Protein AF-A0A850TDN6-F1 (afdb_monomer_lite)

Structure (mmCIF, N/CA/C/O backbone):
data_AF-A0A850TDN6-F1
#
_entry.id   AF-A0A850TDN6-F1
#
loop_
_atom_site.group_PDB
_atom_site.id
_atom_site.type_symbol
_atom_site.label_atom_id
_atom_site.label_alt_id
_atom_site.label_comp_id
_atom_site.label_asym_id
_atom_site.label_entity_id
_atom_site.label_seq_id
_atom_site.pdbx_PDB_ins_code
_atom_site.Cartn_x
_atom_site.Cartn_y
_atom_site.Cartn_z
_atom_site.occupancy
_atom_site.B_iso_or_equiv
_atom_site.auth_seq_id
_atom_site.auth_comp_id
_atom_site.auth_asym_id
_atom_site.auth_atom_id
_atom_site.pdbx_PDB_model_num
ATOM 1 N N . MET A 1 1 ? 2.107 -25.720 5.242 1.00 49.69 1 MET A N 1
ATOM 2 C CA . MET A 1 1 ? 1.958 -24.290 4.896 1.00 49.69 1 MET A CA 1
ATOM 3 C C . MET A 1 1 ? 2.847 -24.050 3.684 1.00 49.69 1 MET A C 1
ATOM 5 O O . MET A 1 1 ? 4.041 -24.287 3.821 1.00 49.69 1 MET A O 1
ATOM 9 N N . PRO A 1 2 ? 2.298 -23.789 2.484 1.00 56.81 2 PRO A N 1
ATOM 10 C CA . PRO A 1 2 ? 3.109 -23.714 1.269 1.00 56.81 2 PRO A CA 1
ATOM 11 C C . PRO A 1 2 ? 4.021 -22.477 1.311 1.00 56.81 2 PRO A C 1
ATOM 13 O O . PRO A 1 2 ? 3.680 -21.518 2.004 1.00 56.81 2 PRO A O 1
ATOM 16 N N . PRO A 1 3 ? 5.162 -22.474 0.602 1.00 56.53 3 PRO A N 1
ATOM 17 C CA . PRO A 1 3 ? 5.996 -21.286 0.477 1.00 56.53 3 PRO A CA 1
ATOM 18 C C . PRO A 1 3 ? 5.178 -20.210 -0.241 1.00 56.53 3 PRO A C 1
ATOM 20 O O . PRO A 1 3 ? 4.701 -20.415 -1.355 1.00 56.53 3 PRO A O 1
ATOM 23 N N . HIS A 1 4 ? 4.939 -19.088 0.430 1.00 59.75 4 HIS A N 1
ATOM 24 C CA . HIS A 1 4 ? 4.326 -17.935 -0.211 1.00 59.75 4 HIS A CA 1
ATOM 25 C C . HIS A 1 4 ? 5.365 -17.405 -1.198 1.00 59.75 4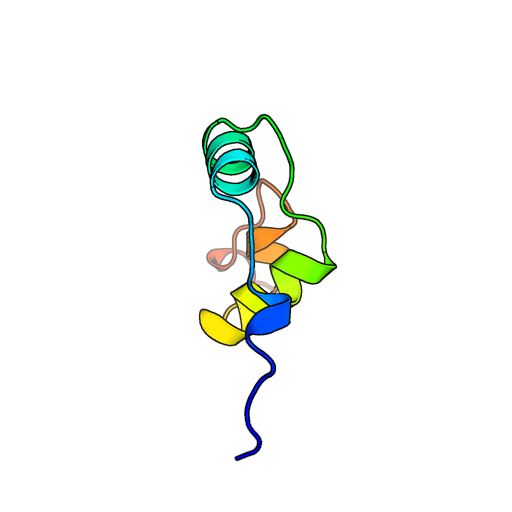 HIS A C 1
ATOM 27 O O . HIS A 1 4 ? 6.509 -17.219 -0.828 1.00 59.75 4 HIS A O 1
ATOM 33 N N . ASP A 1 5 ? 5.034 -17.226 -2.467 1.00 61.09 5 ASP A N 1
ATOM 34 C CA . ASP A 1 5 ? 5.999 -16.686 -3.419 1.00 61.09 5 ASP A CA 1
ATOM 35 C C . ASP A 1 5 ? 6.286 -15.205 -3.095 1.00 61.09 5 ASP A C 1
ATOM 37 O O . ASP A 1 5 ? 5.554 -14.303 -3.501 1.00 61.09 5 ASP A O 1
ATOM 41 N N . TRP A 1 6 ? 7.338 -14.945 -2.310 1.00 57.69 6 TRP A N 1
ATOM 42 C CA . TRP A 1 6 ? 7.782 -13.594 -1.943 1.00 57.69 6 TRP A CA 1
ATOM 43 C C . TRP A 1 6 ? 8.374 -12.820 -3.128 1.00 57.69 6 TRP A C 1
ATOM 45 O O . TRP A 1 6 ? 8.572 -11.612 -3.011 1.00 57.69 6 TRP A O 1
ATOM 55 N N . SER A 1 7 ? 8.585 -13.458 -4.285 1.00 61.09 7 SER A N 1
AT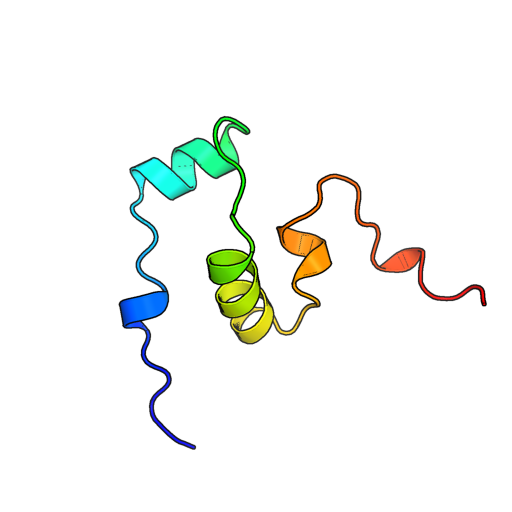OM 56 C CA . SER A 1 7 ? 8.926 -12.763 -5.537 1.00 61.09 7 SER A CA 1
ATOM 57 C C . SER A 1 7 ? 7.850 -11.738 -5.908 1.00 61.09 7 SER A C 1
ATOM 59 O O . SER A 1 7 ? 8.155 -10.652 -6.394 1.00 61.09 7 SER A O 1
ATOM 61 N N . SER A 1 8 ? 6.592 -12.034 -5.564 1.00 61.81 8 SER A N 1
ATOM 62 C CA . SER A 1 8 ? 5.440 -11.134 -5.703 1.00 61.81 8 SER A CA 1
ATOM 63 C C . SER A 1 8 ? 5.497 -9.900 -4.782 1.00 61.81 8 SER A C 1
ATOM 65 O O . SER A 1 8 ? 4.749 -8.944 -4.981 1.00 61.81 8 SER A O 1
ATOM 67 N N . PHE A 1 9 ? 6.362 -9.909 -3.759 1.00 67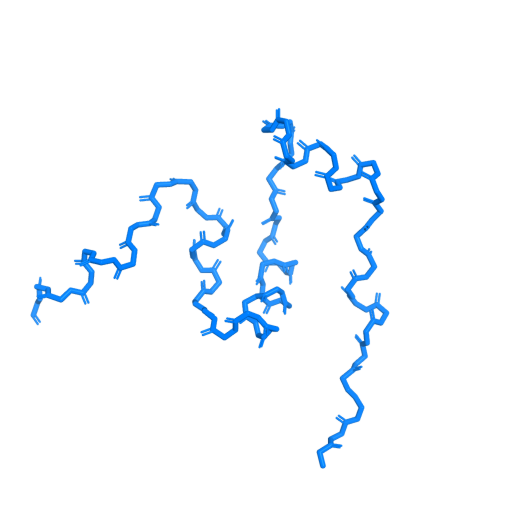.50 9 PHE A N 1
ATOM 68 C CA . PHE A 1 9 ? 6.548 -8.811 -2.804 1.00 67.50 9 PHE A CA 1
ATOM 69 C C . PHE A 1 9 ? 7.677 -7.851 -3.201 1.00 67.50 9 PHE A C 1
ATOM 71 O O . PHE A 1 9 ? 7.887 -6.856 -2.511 1.00 67.50 9 PHE A O 1
ATOM 78 N N . TYR A 1 10 ? 8.417 -8.109 -4.287 1.00 73.12 10 TYR A N 1
ATOM 79 C CA . TYR A 1 10 ? 9.508 -7.223 -4.694 1.00 73.12 10 TYR A CA 1
ATOM 80 C C . TYR A 1 10 ? 8.957 -5.878 -5.192 1.00 73.12 10 TYR A C 1
ATOM 82 O O . TYR A 1 10 ? 8.673 -5.683 -6.373 1.00 73.12 10 TYR A O 1
ATOM 90 N N . ILE A 1 11 ? 8.778 -4.940 -4.262 1.00 79.88 11 ILE A N 1
ATOM 91 C CA . ILE A 1 11 ? 8.482 -3.538 -4.533 1.00 79.88 11 ILE A CA 1
ATOM 92 C C . ILE A 1 11 ? 9.840 -2.835 -4.636 1.00 79.88 11 ILE A C 1
ATOM 94 O O . ILE A 1 11 ? 10.567 -2.783 -3.642 1.00 79.88 11 ILE A O 1
ATOM 98 N N . PRO A 1 12 ? 10.221 -2.305 -5.811 1.00 85.81 12 PRO A N 1
ATOM 99 C CA . PRO A 1 12 ? 11.477 -1.580 -5.955 1.00 85.81 12 PRO A CA 1
ATOM 100 C C . PRO A 1 12 ? 11.554 -0.415 -4.967 1.00 85.81 12 PRO A C 1
ATOM 102 O O . PRO A 1 12 ? 10.554 0.270 -4.751 1.00 85.81 12 PRO A O 1
ATOM 105 N N . GLN A 1 13 ? 12.740 -0.118 -4.432 1.00 83.38 13 GLN A N 1
ATOM 106 C CA . GLN A 1 13 ? 12.901 0.978 -3.467 1.00 83.38 13 GLN A CA 1
ATOM 107 C C . GLN A 1 13 ? 12.474 2.341 -4.043 1.00 83.38 13 GLN A C 1
ATOM 109 O O . GLN A 1 13 ? 11.911 3.174 -3.344 1.00 83.38 13 GLN A O 1
ATOM 114 N N . SER A 1 14 ? 12.660 2.554 -5.349 1.00 87.38 14 SER A N 1
ATOM 115 C CA . SER A 1 14 ? 12.147 3.738 -6.053 1.00 87.38 14 SER A CA 1
ATOM 116 C C . SER A 1 14 ? 10.618 3.816 -6.045 1.00 87.38 14 SER A C 1
ATOM 118 O O . SER A 1 14 ? 10.050 4.900 -5.967 1.00 87.38 14 SER A O 1
ATOM 120 N N . THR A 1 15 ? 9.950 2.664 -6.111 1.00 83.56 15 THR A N 1
ATOM 121 C CA . THR A 1 15 ? 8.492 2.561 -6.050 1.00 83.56 15 THR A CA 1
ATOM 122 C C . THR A 1 15 ? 7.995 2.777 -4.630 1.00 83.56 15 THR A C 1
ATOM 124 O O . THR A 1 15 ? 7.014 3.489 -4.453 1.00 83.56 15 THR A O 1
ATOM 127 N N . LEU A 1 16 ? 8.678 2.213 -3.630 1.00 82.88 16 LEU A N 1
ATOM 128 C CA . LEU A 1 16 ? 8.351 2.449 -2.226 1.00 82.88 16 LEU A CA 1
ATOM 129 C C . LEU A 1 16 ? 8.514 3.931 -1.873 1.00 82.88 16 LEU A C 1
ATOM 131 O O . LEU A 1 16 ? 7.565 4.543 -1.403 1.00 82.88 16 LEU A O 1
ATOM 135 N N . SER A 1 17 ? 9.644 4.538 -2.240 1.00 85.88 17 SER A N 1
ATOM 136 C CA . SER A 1 17 ? 9.891 5.968 -2.035 1.00 85.88 17 SER A CA 1
ATOM 137 C C . SER A 1 17 ? 8.851 6.851 -2.735 1.00 85.88 17 SER A C 1
ATOM 139 O O . SER A 1 17 ? 8.414 7.857 -2.178 1.00 85.88 17 SER A O 1
ATOM 141 N N . ALA A 1 18 ? 8.409 6.479 -3.941 1.00 86.94 18 ALA A N 1
ATOM 142 C CA . ALA A 1 18 ? 7.342 7.198 -4.628 1.00 86.94 18 ALA A CA 1
ATOM 143 C C . ALA A 1 18 ? 5.994 7.072 -3.901 1.00 86.94 18 ALA A C 1
ATOM 145 O O . ALA A 1 18 ? 5.255 8.048 -3.862 1.00 86.94 18 ALA A O 1
ATOM 146 N N . ILE A 1 19 ? 5.687 5.912 -3.313 1.00 83.94 19 ILE A N 1
ATOM 147 C CA . ILE A 1 19 ? 4.487 5.715 -2.487 1.00 83.94 19 ILE A CA 1
ATOM 148 C C . ILE A 1 19 ? 4.574 6.554 -1.205 1.00 83.94 19 ILE A C 1
ATOM 150 O O . ILE A 1 19 ? 3.632 7.268 -0.893 1.00 83.94 19 ILE A O 1
ATOM 154 N N . GLU A 1 20 ? 5.710 6.534 -0.503 1.00 82.38 20 GLU A N 1
ATOM 155 C CA . GLU A 1 20 ? 5.921 7.300 0.738 1.00 82.38 20 GLU A CA 1
ATOM 156 C C . GLU A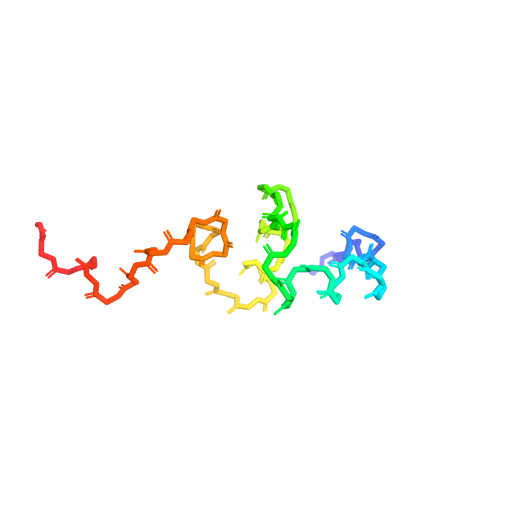 1 20 ? 5.853 8.820 0.539 1.00 82.38 20 GLU A C 1
ATOM 158 O O . GLU A 1 20 ? 5.541 9.550 1.472 1.00 82.38 20 GLU A O 1
ATOM 163 N N . ASN A 1 21 ? 6.161 9.304 -0.667 1.00 88.81 21 ASN A N 1
ATOM 164 C CA . ASN A 1 21 ? 6.067 10.721 -1.027 1.00 88.81 21 ASN A CA 1
ATOM 165 C C . ASN A 1 21 ? 4.738 11.066 -1.731 1.00 88.81 21 ASN A C 1
ATOM 167 O O . ASN A 1 21 ? 4.681 12.081 -2.428 1.00 88.81 21 ASN A O 1
ATOM 171 N N . ASP A 1 22 ? 3.721 10.201 -1.634 1.00 82.00 22 ASP A N 1
ATOM 172 C CA . ASP A 1 22 ? 2.397 10.352 -2.262 1.00 82.00 22 ASP A CA 1
ATOM 173 C C . ASP A 1 22 ? 2.441 10.567 -3.790 1.00 82.00 22 ASP A C 1
ATOM 175 O O . ASP A 1 22 ? 1.536 11.133 -4.404 1.00 82.00 22 ASP A O 1
ATOM 179 N N . ARG A 1 23 ? 3.513 10.110 -4.446 1.00 85.31 23 ARG A N 1
ATOM 180 C CA . ARG A 1 23 ? 3.715 10.248 -5.899 1.00 85.31 23 ARG A CA 1
ATOM 181 C C . ARG A 1 23 ? 3.100 9.101 -6.693 1.00 85.31 23 ARG A C 1
ATOM 183 O O . ARG A 1 23 ? 2.867 9.254 -7.890 1.00 85.31 23 ARG A O 1
ATOM 190 N N . VAL A 1 24 ? 2.892 7.940 -6.068 1.00 82.25 24 VAL A N 1
ATOM 191 C CA . VAL A 1 24 ? 2.348 6.727 -6.700 1.00 82.25 24 VAL A CA 1
ATOM 192 C C . VAL A 1 24 ? 1.431 5.992 -5.726 1.00 82.25 24 VAL A C 1
ATOM 194 O O . VAL A 1 24 ? 1.821 5.725 -4.597 1.00 82.25 24 VAL A O 1
ATOM 197 N N . ASN A 1 25 ? 0.256 5.556 -6.188 1.00 82.44 25 ASN A N 1
ATOM 198 C CA . ASN A 1 25 ? -0.633 4.715 -5.383 1.00 82.44 25 ASN A CA 1
ATOM 199 C C . ASN A 1 25 ? -0.187 3.242 -5.379 1.00 82.44 25 ASN A C 1
ATOM 201 O O . ASN A 1 25 ? 0.234 2.677 -6.400 1.00 82.44 25 ASN A O 1
ATOM 205 N N . ILE A 1 26 ? -0.349 2.582 -4.231 1.00 81.00 26 ILE A N 1
ATOM 206 C CA . ILE A 1 26 ? -0.092 1.153 -4.049 1.00 81.00 26 ILE A CA 1
ATOM 207 C C . ILE A 1 26 ? -1.245 0.359 -4.688 1.00 81.00 26 ILE A C 1
ATOM 209 O O . ILE A 1 26 ? -2.285 0.108 -4.095 1.00 81.00 26 ILE A O 1
ATOM 213 N N . GLY A 1 27 ? -1.138 0.065 -5.986 1.00 85.25 27 GLY A N 1
ATOM 214 C CA . GLY A 1 27 ? -2.224 -0.594 -6.729 1.00 85.25 27 GLY A CA 1
ATOM 215 C C . GLY A 1 27 ? -2.753 -1.878 -6.056 1.00 85.25 27 GLY A C 1
ATOM 216 O O . GLY A 1 27 ? -2.034 -2.542 -5.307 1.00 85.25 27 GLY A O 1
ATOM 217 N N . VAL A 1 28 ? -3.996 -2.255 -6.373 1.00 83.81 28 VAL A N 1
ATOM 218 C CA . VAL A 1 28 ? -4.780 -3.312 -5.695 1.00 83.81 28 VAL A CA 1
ATOM 219 C C . VAL A 1 28 ? -4.027 -4.640 -5.518 1.00 83.81 28 VAL A C 1
ATOM 221 O O . VAL A 1 28 ? -4.099 -5.248 -4.453 1.00 83.81 28 VAL A O 1
ATOM 224 N N . GLU A 1 29 ? -3.262 -5.083 -6.516 1.00 84.31 29 GLU A N 1
ATOM 225 C CA . GLU A 1 29 ? -2.515 -6.348 -6.434 1.00 84.31 29 GLU A CA 1
ATOM 226 C C . GLU A 1 29 ? -1.410 -6.316 -5.368 1.00 84.31 29 GLU A C 1
ATOM 228 O O . GLU A 1 29 ? -1.259 -7.263 -4.598 1.00 84.31 29 GLU A O 1
ATOM 233 N N . ARG A 1 30 ? -0.691 -5.192 -5.243 1.00 83.19 30 ARG A N 1
ATOM 234 C CA . ARG A 1 30 ? 0.338 -5.000 -4.205 1.00 83.19 30 ARG A CA 1
ATOM 235 C C . ARG A 1 30 ? -0.295 -4.830 -2.826 1.00 83.19 30 ARG A C 1
ATOM 237 O O . ARG A 1 30 ? 0.202 -5.395 -1.852 1.00 83.19 30 ARG A O 1
ATOM 244 N N . ALA A 1 31 ? -1.427 -4.128 -2.761 1.00 86.88 31 ALA A N 1
ATOM 245 C CA . ALA A 1 31 ? -2.209 -3.988 -1.539 1.00 86.88 31 ALA A CA 1
ATOM 246 C C . ALA A 1 31 ? -2.670 -5.351 -0.993 1.00 86.88 31 ALA A C 1
ATOM 248 O O . ALA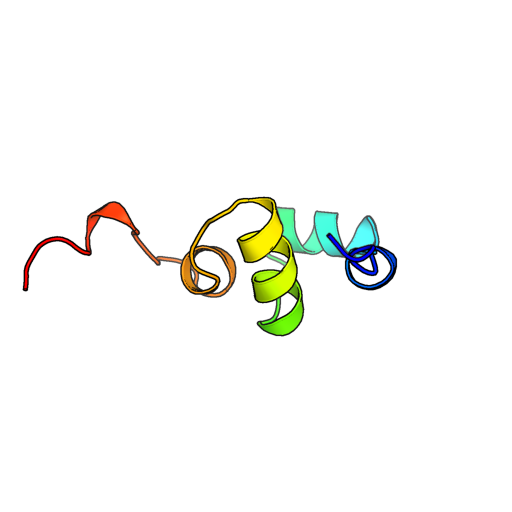 A 1 31 ? -2.552 -5.583 0.202 1.00 86.88 31 ALA A O 1
ATOM 249 N N . LYS A 1 32 ? -3.113 -6.295 -1.839 1.00 84.06 32 LYS A N 1
ATOM 250 C CA . LYS A 1 32 ? -3.502 -7.656 -1.409 1.00 84.06 32 LYS A CA 1
ATOM 251 C C . LYS A 1 32 ? -2.352 -8.429 -0.758 1.00 84.06 32 LYS A C 1
ATOM 253 O O . LYS A 1 32 ? -2.560 -9.105 0.251 1.00 84.06 32 LYS A O 1
ATOM 258 N N . VAL A 1 33 ? -1.147 -8.339 -1.322 1.00 83.94 33 VAL A N 1
ATOM 259 C CA . VAL A 1 33 ? 0.039 -9.030 -0.786 1.00 83.94 33 VAL A CA 1
ATOM 260 C C . VAL A 1 33 ? 0.444 -8.433 0.564 1.00 83.94 33 VAL A C 1
ATOM 262 O O . VAL A 1 33 ? 0.632 -9.176 1.529 1.00 83.94 33 VAL A O 1
ATOM 265 N N . LEU A 1 34 ? 0.507 -7.102 0.660 1.00 81.06 34 LEU A N 1
ATOM 266 C CA . LEU A 1 34 ? 0.804 -6.395 1.910 1.00 81.06 34 LEU A CA 1
ATOM 267 C C . LEU A 1 34 ? -0.262 -6.633 2.978 1.00 81.06 34 LEU A C 1
ATOM 269 O O . LEU A 1 34 ? 0.078 -6.914 4.120 1.00 81.06 34 LEU A O 1
ATOM 273 N N . ALA A 1 35 ? -1.537 -6.607 2.606 1.00 86.94 35 ALA A N 1
ATOM 274 C CA . ALA A 1 35 ? -2.657 -6.880 3.497 1.00 86.94 35 ALA A CA 1
ATOM 275 C C . ALA A 1 35 ? -2.579 -8.280 4.110 1.00 86.94 35 ALA A C 1
ATOM 277 O O . ALA A 1 35 ? -2.799 -8.454 5.306 1.00 86.94 35 ALA A O 1
ATOM 278 N N . ARG A 1 36 ? -2.173 -9.285 3.325 1.00 84.50 36 ARG A N 1
ATOM 279 C CA . ARG A 1 36 ? -1.954 -10.645 3.833 1.00 84.50 36 ARG A CA 1
ATOM 280 C C . ARG A 1 36 ? -0.767 -10.729 4.796 1.00 84.50 36 ARG A C 1
ATOM 282 O O . ARG A 1 36 ? -0.848 -11.468 5.774 1.00 84.50 36 ARG A O 1
ATOM 289 N N . ALA A 1 37 ? 0.314 -9.996 4.529 1.00 83.88 37 ALA A N 1
ATOM 290 C CA . ALA A 1 37 ? 1.489 -9.941 5.403 1.00 83.88 37 ALA A CA 1
ATOM 291 C C . ALA A 1 37 ? 1.202 -9.197 6.720 1.00 83.88 37 ALA A C 1
ATOM 293 O O . ALA A 1 37 ? 1.585 -9.665 7.790 1.00 83.88 37 ALA A O 1
ATOM 294 N N . LEU A 1 38 ? 0.481 -8.078 6.639 1.00 84.62 38 LEU A N 1
ATOM 295 C CA . LEU A 1 38 ? 0.109 -7.215 7.764 1.00 84.62 38 LEU A CA 1
ATOM 296 C C . LEU A 1 38 ? -1.177 -7.666 8.476 1.00 84.62 38 LEU A C 1
ATOM 298 O O . LEU A 1 38 ? -1.529 -7.103 9.507 1.00 84.62 38 LEU A O 1
ATOM 302 N N . LYS A 1 39 ? -1.865 -8.689 7.948 1.00 83.25 39 LYS A N 1
ATOM 303 C CA . LYS A 1 39 ? -3.158 -9.204 8.432 1.00 83.25 39 LYS A CA 1
ATOM 304 C C . LYS A 1 39 ? -4.249 -8.125 8.521 1.00 83.25 39 LYS A C 1
ATOM 306 O O . LYS A 1 39 ? -5.053 -8.136 9.448 1.00 83.25 39 LYS A O 1
ATOM 311 N N . CYS A 1 40 ? -4.287 -7.212 7.555 1.00 82.50 40 CYS A N 1
ATOM 312 C CA . CYS A 1 40 ? -5.305 -6.165 7.452 1.00 82.50 40 CYS A CA 1
ATOM 313 C C . CYS A 1 40 ? -6.146 -6.320 6.177 1.00 82.50 40 CYS A C 1
ATOM 315 O O . CYS A 1 40 ? -5.873 -7.177 5.336 1.00 82.50 40 CYS A O 1
ATOM 317 N N . HIS A 1 41 ? -7.198 -5.510 6.031 1.00 86.06 41 HIS A N 1
ATOM 318 C CA . HIS A 1 41 ? -8.011 -5.507 4.818 1.00 86.06 41 HIS A CA 1
ATOM 319 C C . HIS A 1 41 ? -7.294 -4.727 3.691 1.00 86.06 41 HIS A C 1
ATOM 321 O O . HIS A 1 41 ? -6.821 -3.618 3.943 1.00 86.06 41 HIS A O 1
ATOM 327 N N . PRO A 1 42 ? -7.235 -5.224 2.435 1.00 84.06 42 PRO A N 1
ATOM 328 C CA . PRO A 1 42 ? -6.540 -4.545 1.329 1.00 84.06 42 PRO A CA 1
ATOM 329 C C . PRO A 1 42 ? -7.021 -3.118 1.055 1.00 84.06 42 PRO A C 1
ATOM 331 O O . PRO A 1 42 ? -6.249 -2.293 0.568 1.00 84.06 42 PRO A O 1
ATOM 334 N N . ALA A 1 43 ? -8.282 -2.820 1.387 1.00 83.12 43 ALA A N 1
ATOM 335 C CA . ALA A 1 43 ? -8.854 -1.489 1.219 1.00 83.12 43 ALA A CA 1
ATOM 336 C C . ALA A 1 43 ? -8.130 -0.418 2.057 1.00 83.12 43 ALA A C 1
ATOM 338 O O . ALA A 1 43 ? -7.953 0.696 1.576 1.00 83.12 43 ALA A O 1
ATOM 339 N N . VAL A 1 44 ? -7.622 -0.786 3.240 1.00 82.62 44 VAL A N 1
ATOM 340 C CA . VAL A 1 44 ? -6.865 0.108 4.137 1.00 82.62 44 VAL A CA 1
ATOM 341 C C . VAL A 1 44 ? -5.591 0.628 3.463 1.00 82.62 44 VAL A C 1
ATOM 343 O O . VAL A 1 44 ? -5.134 1.726 3.752 1.00 82.62 44 VAL A O 1
ATOM 346 N N . LEU A 1 45 ? -5.009 -0.161 2.554 1.00 83.62 45 LEU A N 1
ATOM 347 C CA . LEU A 1 45 ? -3.778 0.192 1.848 1.00 83.62 45 LEU A CA 1
ATOM 348 C C . LEU A 1 45 ? -4.055 0.862 0.498 1.00 83.62 45 LEU A C 1
ATOM 350 O O . LEU A 1 45 ? -3.298 1.730 0.082 1.00 83.62 45 LEU A O 1
ATOM 354 N N . ALA A 1 46 ? -5.113 0.450 -0.206 1.00 83.69 46 ALA A N 1
ATOM 355 C CA . ALA A 1 46 ? -5.396 0.911 -1.567 1.00 83.69 46 ALA A CA 1
ATOM 356 C C . ALA A 1 46 ? -6.210 2.215 -1.638 1.00 83.69 46 ALA A C 1
ATOM 358 O O . ALA A 1 46 ? -6.182 2.877 -2.679 1.00 83.69 46 ALA A O 1
ATOM 359 N N . PHE A 1 47 ? -6.944 2.577 -0.579 1.00 80.88 47 PHE A N 1
ATOM 360 C CA . PHE A 1 47 ? -7.836 3.737 -0.576 1.00 80.88 47 PHE A CA 1
ATOM 361 C C . PHE A 1 47 ? -7.392 4.783 0.458 1.00 80.88 47 PHE A C 1
ATOM 363 O O . PHE A 1 47 ? -7.520 4.546 1.662 1.00 80.88 47 PHE A O 1
ATOM 370 N N . PRO A 1 48 ? -6.903 5.960 0.020 1.00 66.88 48 PRO A N 1
ATOM 371 C CA . PRO A 1 48 ? -6.603 7.056 0.935 1.00 66.88 48 PRO A CA 1
ATOM 372 C C . PRO A 1 48 ? -7.898 7.530 1.612 1.00 66.88 48 PRO A C 1
ATOM 374 O O . PRO A 1 48 ? -8.873 7.858 0.937 1.00 66.88 48 PRO A O 1
ATOM 377 N N . GLY A 1 49 ? -7.917 7.536 2.948 1.00 67.56 49 GLY A N 1
ATOM 378 C CA . GLY A 1 49 ? -9.094 7.890 3.756 1.00 67.56 49 GLY A CA 1
ATOM 379 C C . GLY A 1 49 ? -9.942 6.707 4.241 1.00 67.56 49 GLY A C 1
ATOM 380 O O . GLY A 1 49 ? -10.989 6.935 4.846 1.00 67.56 49 GLY A O 1
ATOM 381 N N . TRP A 1 50 ? -9.512 5.461 4.006 1.00 70.75 50 TRP A N 1
ATOM 382 C CA . TRP A 1 50 ? -10.138 4.284 4.609 1.00 70.75 50 TRP A CA 1
ATOM 383 C C . TRP A 1 50 ? -9.814 4.206 6.108 1.00 70.75 50 TRP A C 1
ATOM 385 O O . TRP A 1 50 ? -8.681 3.932 6.499 1.00 70.75 50 TRP A O 1
ATOM 395 N N . ASP A 1 51 ? -10.823 4.442 6.941 1.00 65.12 51 ASP A N 1
ATOM 396 C CA . ASP A 1 51 ? -10.741 4.371 8.398 1.00 65.12 51 ASP A CA 1
ATOM 397 C C . ASP A 1 51 ? -11.317 3.029 8.873 1.00 65.12 51 ASP A C 1
ATOM 399 O O . ASP A 1 51 ? -12.525 2.801 8.801 1.00 65.12 51 ASP A O 1
ATOM 403 N N . VAL A 1 52 ? -10.443 2.123 9.325 1.00 61.59 52 VAL A N 1
ATOM 404 C CA . VAL A 1 52 ? -10.831 0.787 9.816 1.00 61.59 52 VAL A CA 1
ATOM 405 C C . VAL A 1 52 ? -11.613 0.850 11.134 1.00 61.59 52 VAL A C 1
ATOM 407 O O . VAL A 1 52 ? -12.330 -0.092 11.459 1.00 61.59 52 VAL A O 1
ATOM 410 N N . GLU A 1 53 ? -11.525 1.954 11.881 1.00 60.69 53 GLU A N 1
ATOM 411 C CA . GLU A 1 53 ? -12.269 2.147 13.132 1.00 60.69 53 GLU A CA 1
ATOM 412 C C . GLU A 1 53 ? -13.716 2.603 12.879 1.00 60.69 53 GLU A C 1
ATOM 414 O O . GLU A 1 53 ? -14.569 2.481 13.759 1.00 60.69 53 GLU A O 1
ATOM 419 N N . LYS A 1 54 ? -14.041 3.065 11.661 1.00 56.03 54 LYS A N 1
ATOM 420 C CA . LYS A 1 54 ? -15.416 3.419 11.265 1.00 56.03 54 LYS A CA 1
ATOM 421 C C . LYS A 1 54 ? -16.305 2.230 10.898 1.00 56.03 54 LYS A C 1
ATOM 423 O O . LYS A 1 54 ? -17.515 2.412 10.772 1.00 56.03 54 LYS A O 1
ATOM 428 N N . GLU A 1 55 ? -15.769 1.018 10.779 1.00 52.09 55 GLU A N 1
ATOM 429 C CA . GLU A 1 55 ? -16.557 -0.197 10.529 1.00 52.09 55 GLU A CA 1
ATOM 430 C C . GLU A 1 55 ? -16.977 -0.883 11.844 1.00 52.09 55 GLU A C 1
ATOM 432 O O . GLU A 1 55 ? -16.591 -2.006 12.155 1.00 52.09 55 GLU A O 1
ATOM 437 N N . SER A 1 56 ? -17.782 -0.197 12.659 1.00 49.78 56 SER A N 1
ATOM 438 C CA . SER A 1 56 ? -18.583 -0.813 13.739 1.00 49.78 56 SER A CA 1
ATOM 439 C C . SER A 1 56 ? -19.858 -0.014 14.027 1.00 49.78 56 SER A C 1
ATOM 441 O O . SER A 1 56 ? -20.252 0.189 15.173 1.00 49.78 56 SER A O 1
ATOM 443 N N . ALA A 1 57 ? -20.520 0.451 12.967 1.00 46.41 57 ALA A N 1
ATOM 444 C CA . ALA A 1 57 ? -21.863 1.011 13.051 1.00 46.41 57 ALA A CA 1
ATOM 445 C C . ALA A 1 57 ? -22.677 0.637 11.803 1.00 46.41 57 ALA A C 1
ATOM 447 O O . ALA A 1 57 ? -22.866 1.458 10.907 1.00 46.41 57 ALA A O 1
ATOM 448 N N . ALA A 1 58 ? -23.129 -0.616 11.742 1.00 42.22 58 ALA A N 1
ATOM 449 C CA . ALA A 1 58 ? -24.261 -1.048 10.924 1.00 42.22 58 ALA A CA 1
ATOM 450 C C . ALA A 1 58 ? -24.913 -2.279 11.562 1.00 42.22 58 ALA A C 1
ATOM 452 O O . ALA A 1 58 ? -24.154 -3.194 11.957 1.00 42.22 58 ALA A O 1
#

Organism: NCBI:txid2292

Sequence (58 aa):
MPPHDWSSFYIPQSTLSAIENDRVNIGVERAKVLARALKCHPAVLAFPGWDVEKESAA

Secondary structure (DSSP, 8-state):
-PPP-GGGG---HHHHHHHHTTSS---HHHHHHHHHHHTS-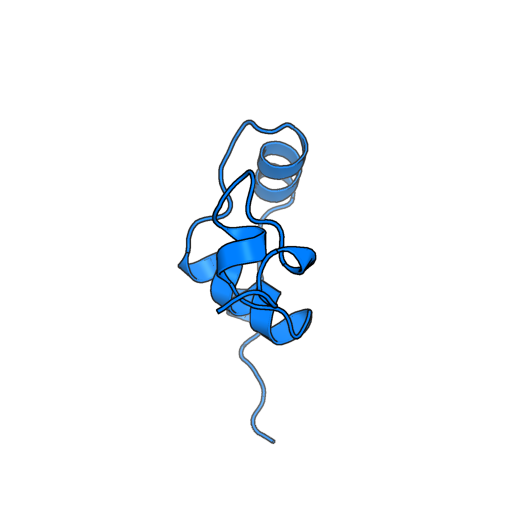HHHHHSTT--GGG-S--

Foldseek 3Di:
DDPDPCVLQPQDPVNVVCVVVVNDACDQSNLVVVCVVVVHDSCVRRPPPDDPVVPPDD

pLDDT: mean 75.0, std 12.87, range [42.22, 88.81]

Radius of gyration: 13.22 Å; chains: 1; bounding box: 37×35×20 Å

InterPro domains:
  IPR001387 Cro/C1-type, helix-turn-helix domain [PF01381] (11-45)
  IPR001387 Cro/C1-type, helix-turn-helix domain [PS50943] (11-45)
  IPR001387 Cro/C1-type, helix-turn-helix domain [cd00093] (11-45)
  IPR010982 Lambda repressor-like, DNA-binding domain superfamily [G3DSA:1.10.260.40] (8-47)
  IPR010982 Lambda repressor-like, DNA-binding domain superfamily [SSF47413] (11-47)